Protein AF-A0A329RX79-F1 (afdb_monomer_lite)

Secondary structure (DSSP, 8-state):
--HHHH-TT--HHHHHHHHHHHHHH-GGGHHHHSTT-TT-S-HHHHHHHHHHHTT-GGG--HHHHHHHGGGPPP-------------PPPP-------------

Structure (mmCIF, N/CA/C/O backbone):
data_AF-A0A329RX79-F1
#
_entry.id   AF-A0A329RX79-F1
#
loop_
_atom_site.group_PDB
_atom_site.id
_atom_site.type_symbol
_atom_site.label_atom_id
_atom_site.label_alt_id
_atom_site.label_comp_id
_atom_site.label_asym_id
_atom_site.label_entity_id
_atom_site.label_seq_id
_atom_site.pdbx_PDB_ins_code
_atom_site.Cartn_x
_atom_site.Cartn_y
_atom_site.Cartn_z
_atom_site.occupancy
_atom_site.B_iso_or_equiv
_atom_site.auth_seq_id
_atom_site.auth_comp_id
_atom_site.auth_asym_id
_atom_site.auth_atom_id
_atom_site.pdbx_PDB_model_num
ATOM 1 N N . SER A 1 1 ? -19.506 -5.575 -15.072 1.00 54.72 1 SER A N 1
ATOM 2 C CA . SER A 1 1 ? -18.064 -5.678 -14.777 1.00 54.72 1 SER A CA 1
ATOM 3 C C . SER A 1 1 ? -17.703 -5.007 -13.441 1.00 54.72 1 SER A C 1
ATOM 5 O O . SER A 1 1 ? -16.957 -4.042 -13.424 1.00 54.72 1 SER A O 1
ATOM 7 N N . LYS A 1 2 ? -18.260 -5.474 -12.306 1.00 60.12 2 LYS A N 1
ATOM 8 C CA . LYS A 1 2 ? -17.977 -4.922 -10.955 1.00 60.12 2 LYS A CA 1
ATOM 9 C C . LYS A 1 2 ? -17.675 -5.977 -9.886 1.00 60.12 2 LYS A C 1
ATOM 11 O O . LYS A 1 2 ? -17.491 -5.633 -8.725 1.00 60.12 2 LYS A O 1
ATOM 16 N N . LYS A 1 3 ? -17.590 -7.258 -10.266 1.00 63.84 3 LYS A N 1
ATOM 17 C CA . LYS A 1 3 ? -17.499 -8.371 -9.308 1.00 63.84 3 LYS A CA 1
ATOM 18 C C . LYS A 1 3 ? -16.299 -8.241 -8.361 1.00 63.84 3 LYS A C 1
ATOM 20 O O . LYS A 1 3 ? -16.454 -8.558 -7.200 1.00 63.84 3 LYS A O 1
ATOM 25 N N . LEU A 1 4 ? -15.176 -7.665 -8.803 1.00 56.50 4 LEU A N 1
ATOM 26 C CA . LEU A 1 4 ? -14.015 -7.418 -7.934 1.00 56.50 4 LEU A CA 1
ATOM 27 C C . LEU A 1 4 ? -14.286 -6.442 -6.770 1.00 56.50 4 LEU A C 1
ATOM 29 O O . LEU A 1 4 ? -13.627 -6.543 -5.750 1.00 56.50 4 LEU A O 1
ATOM 33 N N . GLN A 1 5 ? -15.224 -5.502 -6.931 1.00 61.84 5 GLN A N 1
ATOM 34 C CA . GLN A 1 5 ? -15.596 -4.511 -5.907 1.00 61.84 5 GLN A CA 1
ATOM 35 C C . GLN A 1 5 ? -16.876 -4.889 -5.147 1.00 61.84 5 GLN A C 1
ATOM 37 O O . GLN A 1 5 ? -17.210 -4.249 -4.160 1.00 61.84 5 GLN A O 1
ATOM 42 N N . SER A 1 6 ? -17.641 -5.854 -5.671 1.00 71.38 6 SER A N 1
ATOM 43 C CA . SER A 1 6 ? -18.956 -6.252 -5.136 1.00 71.38 6 SER A CA 1
ATOM 44 C C . SER A 1 6 ? -18.903 -7.581 -4.388 1.00 71.38 6 SER A C 1
ATOM 46 O O . SER A 1 6 ? -19.906 -7.996 -3.817 1.00 71.38 6 SER A O 1
ATOM 48 N N . ASP A 1 7 ? -17.781 -8.293 -4.483 1.00 74.69 7 ASP A N 1
ATOM 49 C CA . ASP A 1 7 ? -17.583 -9.555 -3.791 1.00 74.69 7 ASP A CA 1
ATOM 50 C C . ASP A 1 7 ? -17.173 -9.257 -2.352 1.00 74.69 7 ASP A C 1
ATOM 52 O O . ASP A 1 7 ? -16.062 -8.807 -2.084 1.00 74.69 7 ASP A O 1
AT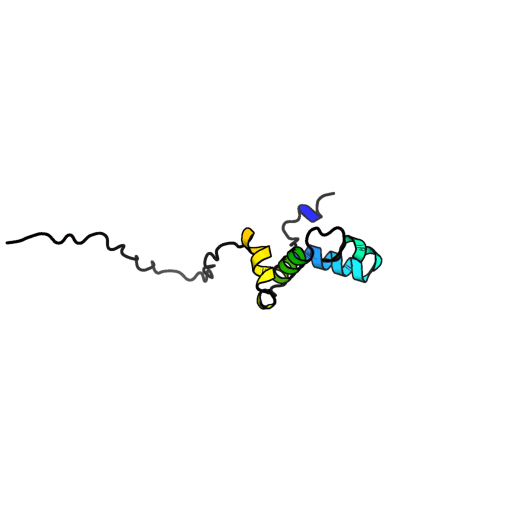OM 56 N N . GLU A 1 8 ? -18.104 -9.504 -1.436 1.00 73.25 8 GLU A N 1
ATOM 57 C CA . GLU A 1 8 ? -17.959 -9.279 0.003 1.00 73.25 8 GLU A CA 1
ATOM 58 C C . GLU A 1 8 ? -16.794 -10.078 0.614 1.00 73.25 8 GLU A C 1
ATOM 60 O O . GLU A 1 8 ? -16.343 -9.782 1.716 1.00 73.25 8 GLU A O 1
ATOM 65 N N . LYS A 1 9 ? -16.278 -11.084 -0.107 1.00 81.62 9 LYS A N 1
ATOM 66 C CA . LYS A 1 9 ? -15.173 -11.936 0.343 1.00 81.62 9 LYS A CA 1
ATOM 67 C C . LYS A 1 9 ? -13.792 -11.420 -0.043 1.00 81.62 9 LYS A C 1
ATOM 69 O O . LYS A 1 9 ? -12.812 -12.003 0.402 1.00 81.62 9 LYS A O 1
ATOM 74 N N . VAL A 1 10 ? -13.695 -10.395 -0.891 1.00 82.50 10 VAL A N 1
ATOM 75 C CA . VAL A 1 10 ? -12.402 -9.850 -1.322 1.00 82.50 10 VAL A CA 1
ATOM 76 C C . VAL A 1 10 ? -11.989 -8.741 -0.363 1.00 82.50 10 VAL A C 1
ATOM 78 O O . VAL A 1 10 ? -12.582 -7.664 -0.343 1.00 82.50 10 VAL A O 1
ATOM 81 N N . THR A 1 11 ? -10.955 -9.003 0.429 1.00 87.00 11 THR A N 1
ATOM 82 C CA . THR A 1 11 ? -10.357 -8.024 1.340 1.00 87.00 11 THR A CA 1
ATOM 83 C C . THR A 1 11 ? -9.332 -7.145 0.617 1.00 87.00 11 THR A C 1
ATOM 85 O O . THR A 1 11 ? -8.854 -7.474 -0.469 1.00 87.00 11 THR A O 1
ATOM 88 N N . LEU A 1 12 ? -8.950 -6.013 1.222 1.00 87.19 12 LEU A N 1
ATOM 89 C CA . LEU A 1 12 ? -7.858 -5.183 0.689 1.00 87.19 12 LEU A CA 1
ATOM 90 C C . LEU A 1 12 ? -6.521 -5.934 0.658 1.00 87.19 12 LEU A C 1
ATOM 92 O O . LEU A 1 12 ? -5.709 -5.678 -0.230 1.00 87.19 12 LEU A O 1
ATOM 96 N N . LEU A 1 13 ? -6.317 -6.874 1.587 1.00 89.12 13 LEU A N 1
ATOM 97 C CA . LEU A 1 13 ? -5.146 -7.742 1.579 1.00 89.12 13 LEU A CA 1
ATOM 98 C C . LEU A 1 13 ? -5.157 -8.660 0.348 1.00 89.12 13 LEU A C 1
ATOM 100 O O . LEU A 1 13 ? -4.181 -8.683 -0.391 1.00 89.12 13 LEU A O 1
ATOM 104 N N . ASP A 1 14 ? -6.296 -9.293 0.040 1.00 89.19 14 ASP A N 1
ATOM 105 C CA . ASP A 1 14 ? -6.434 -10.133 -1.162 1.00 89.19 14 ASP A CA 1
ATOM 106 C C . ASP A 1 14 ? -6.175 -9.347 -2.458 1.00 89.19 14 ASP A C 1
ATOM 108 O O . ASP A 1 14 ? -5.686 -9.890 -3.450 1.00 89.19 14 ASP A O 1
ATOM 112 N N . VAL A 1 15 ? -6.541 -8.062 -2.489 1.00 88.81 15 VAL A N 1
ATOM 113 C CA . VAL A 1 15 ? -6.244 -7.183 -3.630 1.00 88.81 15 VAL A CA 1
ATOM 114 C C . VAL A 1 15 ? -4.745 -6.913 -3.729 1.00 88.81 15 VAL A C 1
ATOM 116 O O . VAL A 1 15 ? -4.210 -6.958 -4.838 1.00 88.81 15 VAL A O 1
ATOM 119 N N . ARG A 1 16 ? -4.067 -6.666 -2.600 1.00 90.00 16 ARG A N 1
ATOM 120 C CA . ARG A 1 16 ? -2.615 -6.456 -2.570 1.00 90.00 16 ARG A CA 1
ATOM 121 C C . ARG A 1 16 ? -1.869 -7.699 -3.057 1.00 90.00 16 ARG A C 1
ATOM 123 O O . ARG A 1 16 ? -1.070 -7.566 -3.977 1.00 90.00 16 ARG A O 1
ATOM 130 N N . ASP A 1 17 ? -2.239 -8.887 -2.583 1.00 90.62 17 ASP A N 1
ATOM 131 C CA . ASP A 1 17 ? -1.644 -10.156 -3.030 1.00 90.62 17 ASP A CA 1
ATOM 132 C C . ASP A 1 17 ? -1.799 -10.362 -4.547 1.00 90.62 17 ASP A C 1
ATOM 134 O O . ASP A 1 17 ? -0.887 -10.821 -5.237 1.00 90.62 17 ASP A O 1
ATOM 138 N N . ARG A 1 18 ? -2.954 -9.979 -5.109 1.00 91.56 18 ARG A N 1
ATOM 139 C CA . ARG A 1 18 ? -3.188 -10.041 -6.563 1.00 91.56 18 ARG A CA 1
ATOM 140 C C . ARG A 1 18 ? -2.324 -9.054 -7.339 1.00 91.56 18 ARG A C 1
ATOM 142 O O . ARG A 1 18 ? -1.920 -9.373 -8.457 1.00 91.56 18 ARG A O 1
ATOM 149 N N . PHE A 1 19 ? -2.080 -7.862 -6.799 1.00 91.62 19 PHE A N 1
ATOM 150 C CA . PHE A 1 19 ? -1.182 -6.892 -7.423 1.00 91.62 19 PHE A CA 1
ATOM 151 C C . PHE A 1 19 ? 0.263 -7.373 -7.382 1.00 91.62 19 PHE A C 1
ATOM 153 O O . PHE A 1 19 ? 0.925 -7.322 -8.415 1.00 91.62 19 PHE A O 1
ATOM 160 N N . ASP A 1 20 ? 0.714 -7.919 -6.257 1.00 92.44 20 ASP A N 1
ATOM 161 C CA . ASP A 1 20 ? 2.073 -8.439 -6.117 1.00 92.44 20 ASP A CA 1
ATOM 162 C C . ASP A 1 20 ? 2.306 -9.618 -7.075 1.00 92.44 20 ASP A C 1
ATOM 164 O O . ASP A 1 20 ? 3.255 -9.599 -7.858 1.00 92.44 20 ASP A O 1
ATOM 168 N N . ALA A 1 21 ? 1.363 -10.564 -7.157 1.00 95.25 21 ALA A N 1
ATOM 169 C CA . ALA A 1 21 ? 1.418 -11.658 -8.131 1.00 95.25 21 ALA A CA 1
ATOM 170 C C . ALA A 1 21 ? 1.437 -11.166 -9.596 1.00 95.25 21 ALA A C 1
ATOM 172 O O . ALA A 1 21 ? 2.059 -11.781 -10.470 1.00 95.25 21 ALA A O 1
ATOM 173 N N . LEU A 1 22 ? 0.749 -10.057 -9.895 1.00 95.31 22 LEU A N 1
ATOM 174 C CA . LEU A 1 22 ? 0.764 -9.455 -11.228 1.00 95.31 22 LEU A CA 1
ATOM 175 C C . LEU A 1 22 ? 2.109 -8.784 -11.530 1.00 95.31 22 LEU A C 1
ATOM 177 O O . LEU A 1 22 ? 2.600 -8.914 -12.650 1.00 95.31 22 LEU A O 1
ATOM 181 N N . ILE A 1 23 ? 2.710 -8.111 -10.548 1.00 96.44 23 ILE A N 1
ATOM 182 C CA . ILE A 1 23 ? 4.038 -7.493 -10.655 1.00 96.44 23 ILE A CA 1
ATOM 183 C C . ILE A 1 23 ? 5.115 -8.564 -10.852 1.00 96.44 23 ILE A C 1
ATOM 185 O O . ILE A 1 23 ? 5.957 -8.419 -11.736 1.00 96.44 23 ILE A O 1
ATOM 189 N N . GLU A 1 24 ? 5.055 -9.672 -10.109 1.00 96.31 24 GLU A N 1
ATOM 190 C CA . GLU A 1 24 ? 5.966 -10.810 -10.288 1.00 96.31 24 GLU A CA 1
ATOM 191 C C . GLU A 1 24 ? 5.923 -11.359 -11.719 1.00 96.31 24 GLU A C 1
ATOM 193 O O . GLU A 1 24 ? 6.953 -11.712 -12.297 1.00 96.31 24 GLU A O 1
ATOM 198 N N . ARG A 1 25 ? 4.727 -11.419 -12.319 1.00 97.56 25 ARG A N 1
ATOM 199 C CA . ARG A 1 25 ? 4.556 -11.881 -13.702 1.00 97.56 25 ARG A CA 1
ATOM 200 C C . ARG A 1 25 ? 4.940 -10.824 -14.738 1.00 97.56 25 ARG A C 1
ATOM 202 O O . ARG A 1 25 ? 5.420 -11.178 -15.816 1.00 97.56 25 ARG A O 1
ATOM 209 N N . HIS A 1 26 ? 4.694 -9.555 -14.436 1.00 96.38 26 HIS A N 1
ATOM 210 C CA . HIS A 1 26 ? 4.883 -8.420 -15.331 1.00 96.38 26 HIS A CA 1
ATOM 211 C C . HIS A 1 26 ? 5.570 -7.272 -14.579 1.00 96.38 26 HIS A C 1
ATOM 213 O O . HIS A 1 26 ? 4.888 -6.357 -14.115 1.00 96.38 26 HIS A O 1
ATOM 219 N N . PRO A 1 27 ? 6.915 -7.265 -14.503 1.00 95.38 27 PRO A N 1
ATOM 220 C CA . PRO A 1 27 ? 7.650 -6.292 -13.693 1.00 95.38 27 PRO A CA 1
ATOM 221 C C . PRO A 1 27 ? 7.350 -4.823 -14.026 1.00 95.38 27 PRO A C 1
ATOM 223 O O . PRO A 1 27 ? 7.358 -3.979 -13.136 1.00 95.38 27 PRO A O 1
ATOM 226 N N . SER A 1 28 ? 7.001 -4.507 -15.279 1.00 94.56 28 SER A N 1
ATOM 227 C CA . SER A 1 28 ? 6.599 -3.152 -15.691 1.00 94.56 28 SER A CA 1
ATOM 228 C C . SER A 1 28 ? 5.324 -2.648 -15.002 1.00 94.56 28 SER A C 1
ATOM 230 O O . SER A 1 28 ? 5.091 -1.447 -14.942 1.00 94.56 28 SER A O 1
ATOM 232 N N . ALA A 1 29 ? 4.481 -3.538 -14.467 1.00 93.19 29 ALA A N 1
ATOM 233 C CA . ALA A 1 29 ? 3.280 -3.151 -13.728 1.00 93.19 29 ALA A CA 1
ATOM 234 C C . ALA A 1 29 ? 3.601 -2.483 -12.378 1.00 93.19 29 ALA A C 1
ATOM 236 O O . ALA A 1 29 ? 2.748 -1.779 -11.831 1.00 93.19 29 ALA A O 1
ATOM 237 N N . ALA A 1 30 ? 4.824 -2.656 -11.859 1.00 93.56 30 ALA A N 1
ATOM 238 C CA . ALA A 1 30 ? 5.272 -2.014 -10.627 1.00 93.56 30 ALA A CA 1
ATOM 239 C C . ALA A 1 30 ? 5.158 -0.483 -10.693 1.00 93.56 30 ALA A C 1
ATOM 241 O O . ALA A 1 30 ? 4.811 0.137 -9.693 1.00 93.56 30 ALA A O 1
ATOM 242 N N . GLU A 1 31 ? 5.330 0.119 -11.876 1.00 92.25 31 GLU A N 1
ATOM 243 C CA . GLU A 1 31 ? 5.217 1.571 -12.094 1.00 92.25 31 GLU A CA 1
ATOM 244 C C . GLU A 1 31 ? 3.853 2.155 -11.686 1.00 92.25 31 GLU A C 1
ATOM 246 O O . GLU A 1 31 ? 3.748 3.355 -11.414 1.00 92.25 31 GLU A O 1
ATOM 251 N N . TYR A 1 32 ? 2.817 1.310 -11.618 1.00 90.62 32 TYR A N 1
ATOM 252 C CA . TYR A 1 32 ? 1.441 1.709 -11.321 1.00 90.62 32 TYR A CA 1
ATOM 253 C C . TYR A 1 32 ? 0.839 1.017 -10.095 1.00 90.62 32 TYR A C 1
ATOM 255 O O . TYR A 1 32 ? -0.075 1.571 -9.488 1.00 90.62 32 TYR A O 1
ATOM 263 N N . LEU A 1 33 ? 1.291 -0.195 -9.757 1.00 90.81 33 LEU A N 1
ATOM 264 C CA . LEU A 1 33 ? 0.635 -1.045 -8.754 1.00 90.81 33 LEU A CA 1
ATOM 265 C C . LEU A 1 33 ? 1.444 -1.244 -7.470 1.00 90.81 33 LEU A C 1
ATOM 267 O O . LEU A 1 33 ? 0.865 -1.636 -6.450 1.00 90.81 33 LEU A O 1
ATOM 271 N N . ALA A 1 34 ? 2.753 -0.979 -7.497 1.00 87.94 34 ALA A N 1
ATOM 272 C CA . ALA A 1 34 ? 3.585 -1.094 -6.307 1.00 87.94 34 ALA A CA 1
ATOM 273 C C . ALA A 1 34 ? 3.126 -0.110 -5.217 1.00 87.94 34 ALA A C 1
ATOM 275 O O . ALA A 1 34 ? 2.535 0.934 -5.500 1.00 87.94 34 ALA A O 1
ATOM 276 N N . ALA A 1 35 ? 3.384 -0.442 -3.951 1.00 85.31 35 ALA A N 1
ATOM 277 C CA . ALA A 1 35 ? 3.009 0.419 -2.824 1.00 85.31 35 ALA A CA 1
ATOM 278 C C . ALA A 1 35 ? 3.733 1.783 -2.839 1.00 85.31 35 ALA A C 1
ATOM 280 O O . ALA A 1 35 ? 3.250 2.748 -2.252 1.00 85.31 35 ALA A O 1
ATOM 281 N N . ASP A 1 36 ? 4.866 1.867 -3.534 1.00 85.00 36 ASP A N 1
ATOM 282 C CA . ASP A 1 36 ? 5.687 3.058 -3.747 1.00 85.00 36 ASP A CA 1
ATOM 283 C C . ASP A 1 36 ? 5.592 3.619 -5.177 1.00 85.00 36 ASP A C 1
ATOM 285 O O . ASP A 1 36 ? 6.345 4.524 -5.542 1.00 85.00 36 ASP A O 1
ATOM 289 N N . ALA A 1 37 ? 4.650 3.121 -5.986 1.00 89.44 37 ALA A N 1
ATOM 290 C CA . ALA A 1 37 ? 4.415 3.624 -7.332 1.00 89.44 37 ALA A CA 1
ATOM 291 C C . ALA A 1 37 ? 4.106 5.131 -7.316 1.00 89.44 37 ALA A C 1
ATOM 293 O O . ALA A 1 37 ? 3.402 5.627 -6.441 1.00 89.44 37 ALA A O 1
ATOM 294 N N . SER A 1 38 ? 4.556 5.870 -8.335 1.00 87.50 38 SER A N 1
ATOM 295 C CA . SER A 1 38 ? 4.415 7.341 -8.394 1.00 87.50 38 SER A CA 1
ATOM 296 C C . SER A 1 38 ? 2.964 7.852 -8.360 1.00 87.50 38 SER A C 1
ATOM 298 O O . SER A 1 38 ? 2.706 9.006 -8.017 1.00 87.50 38 SER A O 1
ATOM 300 N N . VAL A 1 39 ? 2.002 6.992 -8.709 1.00 89.12 39 VAL A N 1
ATOM 301 C CA . VAL A 1 39 ? 0.564 7.275 -8.624 1.00 89.12 39 VAL A CA 1
ATOM 302 C C . VAL A 1 39 ? 0.056 7.307 -7.175 1.00 89.12 39 VAL A C 1
ATOM 304 O O . VAL A 1 39 ? -0.954 7.958 -6.888 1.00 89.12 39 VAL A O 1
ATOM 307 N N . VAL A 1 40 ? 0.760 6.644 -6.253 1.00 87.62 40 VAL A N 1
ATOM 308 C CA . VAL A 1 40 ? 0.442 6.614 -4.828 1.00 87.62 40 VAL A CA 1
ATOM 309 C C . VAL A 1 40 ? 0.716 7.986 -4.220 1.00 87.62 40 VAL A C 1
ATOM 311 O O . VAL A 1 40 ? 1.838 8.484 -4.208 1.00 87.62 40 VAL A O 1
ATOM 314 N N . LYS A 1 41 ? -0.334 8.611 -3.680 1.00 88.00 41 LYS A N 1
ATOM 315 C CA . LYS A 1 41 ? -0.259 9.974 -3.132 1.00 88.00 41 LYS A CA 1
ATOM 316 C C . LYS A 1 41 ? 0.608 10.080 -1.883 1.00 88.00 41 LYS A C 1
ATOM 318 O O . LYS A 1 41 ? 1.244 11.107 -1.676 1.00 88.00 41 LYS A O 1
ATOM 323 N N . SER A 1 42 ? 0.598 9.043 -1.054 1.00 90.69 42 SER A N 1
ATOM 324 C CA . SER A 1 42 ? 1.405 8.970 0.159 1.00 90.69 42 SER A CA 1
ATOM 325 C C . SER A 1 42 ? 1.920 7.542 0.336 1.00 90.69 42 SER A C 1
ATOM 327 O O . SER A 1 42 ? 1.242 6.720 0.957 1.00 90.69 42 SER A O 1
ATOM 329 N N . PRO A 1 43 ? 3.106 7.222 -0.214 1.00 90.06 43 PRO A N 1
ATOM 330 C CA . PRO A 1 43 ? 3.689 5.886 -0.101 1.00 90.06 43 PRO A CA 1
ATOM 331 C C . PRO A 1 43 ? 3.869 5.424 1.349 1.00 90.06 43 PRO A C 1
ATOM 333 O O . PRO A 1 43 ? 3.642 4.261 1.664 1.00 90.06 43 PRO A O 1
ATOM 336 N N . ALA A 1 44 ? 4.221 6.343 2.255 1.00 91.69 44 ALA A N 1
ATOM 337 C CA . ALA A 1 44 ? 4.368 6.034 3.676 1.00 91.69 44 ALA A CA 1
ATOM 338 C C . ALA A 1 44 ? 3.033 5.626 4.323 1.00 91.69 44 ALA A C 1
ATOM 340 O O . ALA A 1 44 ? 2.983 4.644 5.059 1.00 91.69 44 ALA A O 1
ATOM 341 N N . PHE A 1 45 ? 1.945 6.336 4.002 1.00 92.94 45 PHE A N 1
ATOM 342 C CA . PHE A 1 45 ? 0.609 5.995 4.496 1.00 92.94 45 PHE A CA 1
ATOM 343 C C . PHE A 1 45 ? 0.135 4.643 3.952 1.00 92.94 45 PHE A C 1
ATOM 345 O O . PHE A 1 45 ? -0.330 3.804 4.721 1.00 92.94 45 PHE A O 1
ATOM 352 N N . GLU A 1 46 ? 0.294 4.398 2.648 1.00 90.94 46 GLU A N 1
ATOM 353 C CA . GLU A 1 46 ? -0.079 3.110 2.051 1.00 90.94 46 GLU A CA 1
ATOM 354 C C . GLU A 1 46 ? 0.719 1.948 2.652 1.00 90.94 46 GLU A C 1
ATOM 356 O O . GLU A 1 46 ? 0.149 0.905 2.970 1.00 90.94 46 GLU A O 1
ATOM 361 N N . ASN A 1 47 ? 2.025 2.125 2.870 1.00 90.12 47 ASN A N 1
ATOM 362 C CA . ASN A 1 47 ? 2.859 1.102 3.498 1.00 90.12 47 ASN A CA 1
ATOM 363 C C . ASN A 1 47 ? 2.400 0.803 4.939 1.00 90.12 47 ASN A C 1
ATOM 365 O O . ASN A 1 47 ? 2.259 -0.360 5.317 1.00 90.12 47 ASN A O 1
ATOM 369 N N . ALA A 1 48 ? 2.076 1.836 5.725 1.00 93.94 48 ALA A N 1
ATOM 370 C CA . ALA A 1 48 ? 1.514 1.665 7.064 1.00 93.94 48 ALA A CA 1
ATOM 371 C C . ALA A 1 48 ? 0.184 0.881 7.037 1.00 93.94 48 ALA A C 1
ATOM 373 O O . ALA A 1 48 ? -0.001 -0.042 7.833 1.00 93.94 48 ALA A O 1
ATOM 374 N N . CYS A 1 49 ? -0.707 1.169 6.080 1.00 91.88 49 CYS A N 1
ATOM 375 C CA . CYS A 1 49 ? -1.939 0.401 5.872 1.00 91.88 49 CYS A CA 1
ATOM 376 C C . CYS A 1 49 ? -1.660 -1.072 5.534 1.00 91.88 49 CYS A C 1
ATOM 378 O O . CYS A 1 49 ? -2.289 -1.961 6.107 1.00 91.88 49 CYS A O 1
ATOM 380 N N . VAL A 1 50 ? -0.705 -1.355 4.640 1.00 89.12 50 VAL A N 1
ATOM 381 C CA . VAL A 1 50 ? -0.341 -2.734 4.266 1.00 89.12 50 VAL A CA 1
ATOM 382 C C . VAL A 1 50 ? 0.220 -3.507 5.463 1.00 89.12 50 VAL A C 1
ATOM 384 O O . VAL A 1 50 ? -0.159 -4.660 5.659 1.00 89.12 50 VAL A O 1
ATOM 387 N N . LYS A 1 51 ? 1.051 -2.887 6.312 1.00 91.81 51 LYS A N 1
ATOM 388 C CA . LYS A 1 51 ? 1.532 -3.520 7.554 1.00 91.81 51 LYS A CA 1
ATOM 389 C C . LYS A 1 51 ? 0.380 -3.925 8.476 1.00 91.81 51 LYS A C 1
ATOM 391 O O . LYS A 1 51 ? 0.386 -5.043 8.984 1.00 91.81 51 LYS A O 1
ATOM 396 N N . VAL A 1 52 ? -0.617 -3.054 8.658 1.00 93.12 52 VAL A N 1
ATOM 397 C CA . VAL A 1 52 ? -1.822 -3.375 9.445 1.00 93.12 52 VAL A CA 1
ATOM 398 C C . VAL A 1 52 ? -2.602 -4.524 8.807 1.00 93.12 52 VAL A C 1
ATOM 400 O O . VAL A 1 52 ? -2.965 -5.472 9.493 1.00 93.12 52 VAL A O 1
ATOM 403 N N . LEU A 1 53 ? -2.818 -4.488 7.488 1.00 90.62 53 LEU A N 1
ATOM 404 C CA . LEU A 1 53 ? -3.523 -5.557 6.774 1.00 90.62 53 LEU A CA 1
ATOM 405 C C . LEU A 1 53 ? -2.812 -6.914 6.896 1.00 90.62 53 LEU A C 1
ATOM 407 O O . LEU A 1 53 ? -3.480 -7.938 6.990 1.00 90.62 53 LEU A O 1
ATOM 411 N N . LEU A 1 54 ? -1.478 -6.920 6.941 1.00 89.50 54 LEU A N 1
ATOM 412 C CA . LEU A 1 54 ? -0.652 -8.119 7.110 1.00 89.50 54 LEU A CA 1
ATOM 413 C C . LEU A 1 54 ? -0.539 -8.613 8.565 1.00 89.50 54 LEU A C 1
ATOM 415 O O . LEU A 1 54 ? 0.147 -9.608 8.800 1.00 89.50 54 LEU A O 1
ATOM 419 N N . GLY A 1 55 ? -1.151 -7.937 9.544 1.00 91.62 55 GLY A N 1
ATOM 420 C CA . GLY A 1 55 ? -0.989 -8.276 10.964 1.00 91.62 55 GLY A CA 1
ATOM 421 C C . GLY A 1 55 ? 0.430 -8.018 11.493 1.00 91.62 55 GLY A C 1
ATOM 422 O O . GLY A 1 55 ? 0.922 -8.728 12.372 1.00 91.62 55 GLY A O 1
ATOM 423 N N . LYS A 1 56 ? 1.128 -7.041 10.902 1.00 93.06 56 LYS A N 1
ATOM 424 C CA . LYS A 1 56 ? 2.490 -6.618 11.257 1.00 93.06 56 LYS A CA 1
ATOM 425 C C . LYS A 1 56 ? 2.481 -5.323 12.062 1.00 93.06 56 LYS A C 1
ATOM 427 O O . LYS A 1 56 ? 3.349 -4.469 11.900 1.00 93.06 56 LYS A O 1
ATOM 432 N N . GLU A 1 57 ? 1.505 -5.146 12.945 1.00 91.56 57 GLU A N 1
ATOM 433 C CA . GLU A 1 57 ? 1.353 -3.915 13.726 1.00 91.56 57 GLU A CA 1
ATOM 434 C C . GLU A 1 57 ? 2.554 -3.657 14.647 1.00 91.56 57 GLU A C 1
ATOM 436 O O . GLU A 1 57 ? 2.852 -2.510 14.963 1.00 91.56 57 GLU A O 1
ATOM 441 N N . MET A 1 58 ? 3.295 -4.706 15.023 1.00 92.75 58 MET A N 1
ATOM 442 C CA . MET A 1 58 ? 4.548 -4.589 15.781 1.00 92.75 58 MET A CA 1
ATOM 443 C C . MET A 1 58 ? 5.688 -3.922 14.990 1.00 92.75 58 MET A C 1
ATOM 445 O O . MET A 1 58 ? 6.656 -3.468 15.592 1.00 92.75 58 MET A O 1
ATOM 449 N N . GLU A 1 59 ? 5.592 -3.863 13.658 1.00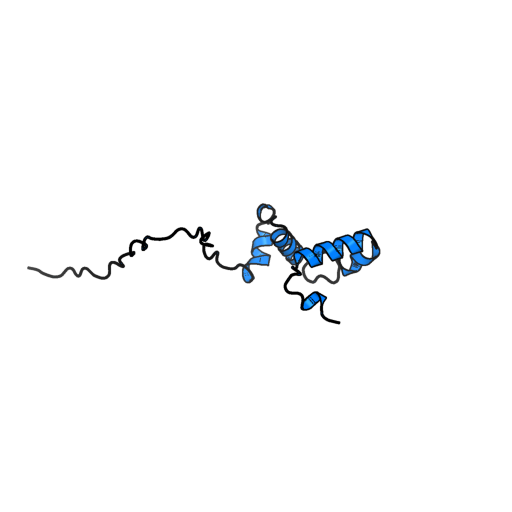 95.19 59 GLU A N 1
ATOM 450 C CA . GLU A 1 59 ? 6.570 -3.215 12.770 1.00 95.19 59 GLU A CA 1
ATOM 451 C C . GLU A 1 59 ? 6.207 -1.747 12.458 1.00 95.19 59 GLU A C 1
ATOM 453 O O . GLU A 1 59 ? 6.884 -1.090 11.655 1.00 95.19 59 GLU A O 1
ATOM 458 N N . LEU A 1 60 ? 5.119 -1.225 13.039 1.00 95.06 60 LEU A N 1
ATOM 459 C CA . LEU A 1 60 ? 4.727 0.172 12.877 1.00 95.06 60 LEU A CA 1
ATOM 460 C C . LEU A 1 60 ? 5.661 1.083 13.674 1.00 95.06 60 LEU A C 1
ATOM 462 O O . LEU A 1 60 ? 5.959 0.859 14.846 1.00 95.06 60 LEU A O 1
ATOM 466 N N . THR A 1 61 ? 6.126 2.139 13.017 1.00 96.31 61 THR A N 1
ATOM 467 C CA . THR A 1 61 ? 6.897 3.202 13.666 1.00 96.31 61 THR A CA 1
ATOM 468 C C . THR A 1 61 ? 5.966 4.238 14.302 1.00 96.31 61 THR A C 1
ATOM 470 O O . THR A 1 61 ? 4.777 4.297 13.991 1.00 96.31 61 THR A O 1
ATOM 473 N N . GLY A 1 62 ? 6.499 5.118 15.158 1.00 96.31 62 GLY A N 1
ATOM 474 C CA . GLY A 1 62 ? 5.720 6.250 15.685 1.00 96.31 62 GLY A CA 1
ATOM 475 C C . GLY A 1 62 ? 5.131 7.133 14.576 1.00 96.31 62 GLY A C 1
ATOM 476 O O . GLY A 1 62 ? 3.979 7.543 14.661 1.00 96.31 62 GLY A O 1
ATOM 477 N N . TYR A 1 63 ? 5.883 7.329 13.491 1.00 96.06 63 TYR A N 1
ATOM 478 C CA . TYR A 1 63 ? 5.417 8.055 12.311 1.00 96.06 63 TYR A CA 1
ATOM 479 C C . TYR A 1 63 ? 4.271 7.327 11.588 1.00 96.06 63 TYR A C 1
ATOM 481 O O . TYR A 1 63 ? 3.296 7.959 11.186 1.00 96.06 63 TYR A O 1
ATOM 489 N N . ASP A 1 64 ? 4.332 5.995 11.488 1.00 95.94 64 ASP A N 1
ATOM 490 C CA . ASP A 1 64 ? 3.237 5.200 10.915 1.00 95.94 64 ASP A CA 1
ATOM 491 C C . ASP A 1 64 ? 1.949 5.371 11.743 1.00 95.94 64 ASP A C 1
ATOM 493 O O . ASP A 1 64 ? 0.862 5.532 11.188 1.00 95.94 64 ASP A O 1
ATOM 497 N N . HIS A 1 65 ? 2.058 5.400 13.076 1.00 95.00 65 HIS A N 1
ATOM 498 C CA . HIS A 1 65 ? 0.911 5.641 13.954 1.00 95.00 65 HIS A CA 1
ATOM 499 C C . HIS A 1 65 ? 0.299 7.035 13.774 1.00 95.00 65 HIS A C 1
ATOM 501 O O . HIS A 1 65 ? -0.925 7.156 13.789 1.00 95.00 65 HIS A O 1
ATOM 507 N N . GLU A 1 66 ? 1.113 8.073 13.571 1.00 96.25 66 GLU A N 1
ATOM 508 C CA . GLU A 1 66 ? 0.621 9.426 13.279 1.00 96.25 66 GLU A CA 1
ATOM 509 C C . GLU A 1 66 ? -0.154 9.474 11.956 1.00 96.25 66 GLU A C 1
ATOM 511 O O . GLU A 1 66 ? -1.240 10.052 11.894 1.00 96.25 66 GLU A O 1
ATOM 516 N N . LEU A 1 67 ? 0.359 8.810 10.916 1.00 95.88 67 LEU A N 1
ATOM 517 C CA . LEU A 1 67 ? -0.300 8.719 9.611 1.00 95.88 67 LEU A CA 1
ATOM 518 C C . LEU A 1 67 ? -1.653 7.996 9.681 1.00 95.88 67 LEU A C 1
ATOM 520 O O . LEU A 1 67 ? -2.593 8.363 8.973 1.00 95.88 67 LEU A O 1
ATOM 524 N N . LEU A 1 68 ? -1.763 6.981 10.540 1.00 95.06 68 LEU A N 1
ATOM 525 C CA . LEU A 1 68 ? -2.974 6.176 10.703 1.00 95.06 68 LEU A CA 1
ATOM 526 C C . LEU A 1 68 ? -3.946 6.724 11.761 1.00 95.06 68 LEU A C 1
ATOM 528 O O . LEU A 1 68 ? -5.067 6.225 11.865 1.00 95.06 68 LEU A O 1
ATOM 532 N N . ALA A 1 69 ? -3.563 7.749 12.529 1.00 93.88 69 ALA A N 1
ATOM 533 C CA . ALA A 1 69 ? -4.309 8.214 13.701 1.00 93.88 69 ALA A CA 1
ATOM 534 C C . ALA A 1 69 ? -5.775 8.571 13.397 1.00 93.88 69 ALA A C 1
ATOM 536 O O . ALA A 1 69 ? -6.668 8.235 14.173 1.00 93.88 69 ALA A O 1
ATOM 537 N N . ALA A 1 70 ? -6.040 9.193 12.244 1.00 92.06 70 ALA A N 1
ATOM 538 C CA . ALA A 1 70 ? -7.394 9.567 11.824 1.00 92.06 70 ALA A CA 1
ATOM 539 C C . ALA A 1 70 ? -8.310 8.361 11.524 1.00 92.06 70 ALA A C 1
ATOM 541 O O . ALA A 1 70 ? -9.530 8.510 11.497 1.00 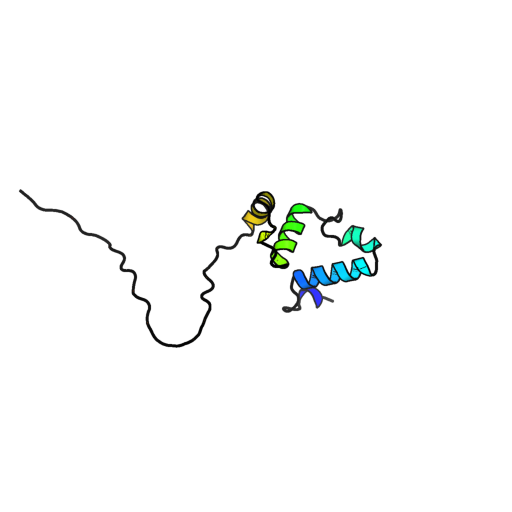92.06 70 ALA A O 1
ATOM 542 N N . PHE A 1 71 ? -7.731 7.177 11.305 1.00 90.50 71 PHE A N 1
ATOM 543 C CA . PHE A 1 71 ? -8.433 5.935 10.975 1.00 90.50 71 PHE A CA 1
ATOM 544 C C . PHE A 1 71 ? -8.481 4.947 12.149 1.00 90.50 71 PHE A C 1
ATOM 546 O O . PHE A 1 71 ? -9.084 3.879 12.032 1.00 90.50 71 PHE A O 1
ATOM 553 N N . ALA A 1 72 ? -7.857 5.280 13.282 1.00 88.62 72 ALA A N 1
ATOM 554 C CA . ALA A 1 72 ? -7.831 4.418 14.451 1.00 88.62 72 ALA A CA 1
ATOM 555 C C . ALA A 1 72 ? -9.237 4.277 15.054 1.00 88.62 72 ALA A C 1
ATOM 557 O O . ALA A 1 72 ? -9.855 5.246 15.499 1.00 88.62 72 ALA A O 1
ATOM 558 N N . THR A 1 73 ? -9.746 3.048 15.108 1.00 84.12 73 THR A N 1
ATOM 559 C CA . THR A 1 73 ? -10.986 2.748 15.825 1.00 84.12 73 THR A CA 1
ATOM 560 C C . THR A 1 73 ? -10.680 2.492 17.298 1.00 84.12 73 THR A C 1
ATOM 562 O O . THR A 1 73 ? -9.726 1.759 17.584 1.00 84.12 73 THR A O 1
ATOM 565 N N . PRO A 1 74 ? -11.493 2.994 18.246 1.00 80.25 74 PRO A N 1
ATOM 566 C CA . PRO A 1 74 ? -11.391 2.577 19.635 1.00 80.25 74 PRO A CA 1
ATOM 567 C C . PRO A 1 74 ? -11.473 1.056 19.702 1.00 80.25 74 PRO A C 1
ATOM 569 O O . PRO A 1 74 ? -12.357 0.454 19.084 1.00 80.25 74 PRO A O 1
ATOM 572 N N . VAL A 1 75 ? -10.574 0.430 20.461 1.00 73.06 75 VAL A N 1
ATOM 573 C CA . VAL A 1 75 ? -10.680 -0.997 20.751 1.00 73.06 75 VAL A CA 1
ATOM 574 C C . VAL A 1 75 ? -11.906 -1.164 21.644 1.00 73.06 75 VAL A C 1
ATOM 576 O O . VAL A 1 75 ? -11.812 -1.138 22.868 1.00 73.06 75 VAL A O 1
ATOM 579 N N . SER A 1 76 ? -13.091 -1.314 21.046 1.00 63.06 76 SER A N 1
ATOM 580 C CA . SER A 1 76 ? -14.162 -2.012 21.739 1.00 63.06 76 SER A CA 1
ATOM 581 C C . SER A 1 76 ? -13.591 -3.386 21.997 1.00 63.06 76 SER A C 1
ATOM 583 O O . SER A 1 76 ? -13.347 -4.124 21.043 1.00 63.06 76 SER A O 1
ATOM 585 N N . SER A 1 77 ? -13.282 -3.660 23.268 1.00 56.47 77 SER A N 1
ATOM 586 C CA . SER A 1 77 ? -12.995 -4.992 23.784 1.00 56.47 77 SER A CA 1
ATOM 587 C C . SER A 1 77 ? -13.866 -5.960 23.001 1.00 56.47 77 SER A C 1
ATOM 589 O O . SER A 1 77 ? -15.080 -6.011 23.215 1.00 56.47 77 SER A O 1
ATOM 591 N N . ARG A 1 78 ? -13.271 -6.667 22.034 1.00 50.81 78 ARG A N 1
ATOM 592 C CA . ARG A 1 78 ? -13.928 -7.803 21.416 1.00 50.81 78 ARG A CA 1
ATOM 593 C C . ARG A 1 78 ? -14.048 -8.770 22.570 1.00 50.81 78 ARG A C 1
ATOM 595 O O . ARG A 1 78 ? -13.078 -9.431 22.922 1.00 50.81 78 ARG A O 1
ATOM 602 N N . CYS A 1 79 ? -15.203 -8.752 23.231 1.00 42.97 79 CYS A N 1
ATOM 603 C CA . CYS A 1 79 ? -15.590 -9.813 24.126 1.00 42.97 79 CYS A CA 1
ATOM 604 C C . CYS A 1 79 ? -15.517 -11.051 23.250 1.00 42.97 79 CYS A C 1
ATOM 606 O O . CYS A 1 79 ? -16.361 -11.236 22.373 1.00 42.97 79 CYS A O 1
ATOM 608 N N . SER A 1 80 ? -14.443 -11.819 23.402 1.00 54.44 80 SER A N 1
ATOM 609 C CA . SER A 1 80 ? -14.327 -13.146 22.835 1.00 54.44 80 SER A CA 1
ATOM 610 C C . SER A 1 80 ? -15.548 -13.891 23.344 1.00 54.44 80 SER A C 1
ATOM 612 O O . SER A 1 80 ? -15.606 -14.267 24.513 1.00 54.44 80 SER A O 1
ATOM 614 N N . GLY A 1 81 ? -16.576 -13.972 22.500 1.00 41.94 81 GLY A N 1
ATOM 615 C CA . GLY A 1 81 ? -17.831 -14.638 22.784 1.00 41.94 81 GLY A CA 1
ATOM 616 C C . GLY A 1 81 ? -17.582 -16.132 22.874 1.00 41.94 81 GLY A C 1
ATOM 617 O O . GLY A 1 81 ? -17.913 -16.873 21.958 1.00 41.94 81 GLY A O 1
ATOM 618 N N . GLY A 1 82 ? -16.987 -16.569 23.981 1.00 41.12 82 GLY A N 1
ATOM 619 C CA . GLY A 1 82 ? -17.199 -17.898 24.515 1.00 41.12 82 GLY A CA 1
ATOM 620 C C . GLY A 1 82 ? -18.613 -17.920 25.070 1.00 41.12 82 GLY A C 1
ATOM 621 O O . GLY A 1 82 ? -18.849 -17.530 26.210 1.00 41.12 82 GLY A O 1
ATOM 622 N N . LEU A 1 83 ? -19.561 -18.312 24.223 1.00 46.88 83 LEU A N 1
ATOM 623 C CA . LEU A 1 83 ? -20.898 -18.704 24.631 1.00 46.88 83 LEU A CA 1
ATOM 624 C C . LEU A 1 83 ? -20.776 -19.957 25.506 1.00 46.88 83 LEU A C 1
ATOM 626 O O . LEU A 1 83 ? -20.692 -21.076 25.009 1.00 46.88 83 LEU A O 1
ATOM 630 N N . LEU A 1 84 ? -20.768 -19.754 26.815 1.00 45.16 84 LEU A N 1
ATOM 631 C CA . LEU A 1 84 ? -21.327 -20.693 27.770 1.00 45.16 84 LEU A CA 1
ATOM 632 C C . LEU A 1 84 ? -22.134 -19.887 28.783 1.00 45.16 84 LEU A C 1
ATOM 634 O O . LEU A 1 84 ? -21.691 -18.864 29.301 1.00 45.16 84 LEU A O 1
ATOM 638 N N . GLU A 1 85 ? -23.379 -20.316 28.926 1.00 48.62 85 GLU A N 1
ATOM 639 C CA . GLU A 1 85 ? -24.456 -19.650 29.634 1.00 48.62 85 GLU A CA 1
ATOM 640 C C . GLU A 1 85 ? -24.130 -19.229 31.073 1.00 48.62 85 GLU A C 1
ATOM 642 O O . GLU A 1 85 ? -23.461 -19.935 31.824 1.00 48.62 85 GLU A O 1
ATOM 647 N N . GLY A 1 86 ? -24.796 -18.149 31.492 1.00 50.56 86 GLY A N 1
ATOM 648 C CA . GLY A 1 86 ? -25.461 -18.156 32.793 1.00 50.56 86 GLY A CA 1
ATOM 649 C C . GLY A 1 86 ? -24.691 -17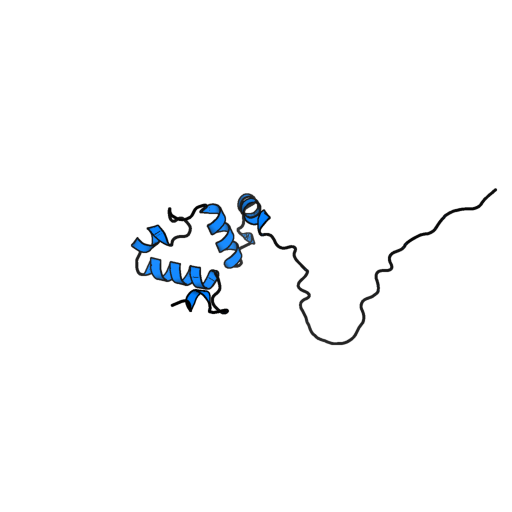.585 33.979 1.00 50.56 86 GLY A C 1
ATOM 650 O O . GLY A 1 86 ? -24.503 -18.283 34.971 1.00 50.56 86 GLY A O 1
ATOM 651 N N . LYS A 1 87 ? -24.367 -16.283 33.967 1.00 43.19 87 LYS A N 1
ATOM 652 C CA . LYS A 1 87 ? -24.384 -15.467 35.200 1.00 43.19 87 LYS A CA 1
ATOM 653 C C . LYS A 1 87 ? -24.458 -13.965 34.890 1.00 43.19 87 LYS A C 1
ATOM 655 O O . LYS A 1 87 ? -23.649 -13.492 34.094 1.00 43.19 87 LYS A O 1
ATOM 660 N N . PRO A 1 88 ? -25.382 -13.192 35.495 1.00 46.03 88 PRO A N 1
ATOM 661 C CA . PRO A 1 88 ? -25.411 -11.747 35.291 1.00 46.03 88 PRO A CA 1
ATOM 662 C C . PRO A 1 88 ? -24.148 -11.083 35.878 1.00 46.03 88 PRO A C 1
ATOM 664 O O . PRO A 1 88 ? -23.689 -11.493 36.951 1.00 46.03 88 PRO A O 1
ATOM 667 N N . PRO A 1 89 ? -23.583 -10.063 35.203 1.00 52.38 8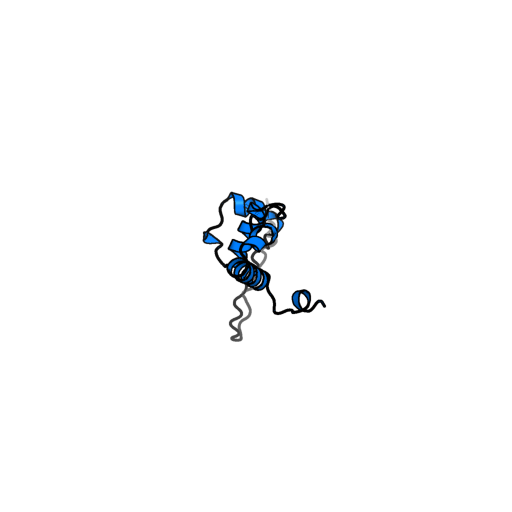9 PRO A N 1
ATOM 668 C CA . PRO A 1 89 ? -22.419 -9.331 35.691 1.00 52.38 89 PRO A CA 1
ATOM 669 C C . PRO A 1 89 ? -22.760 -8.551 36.973 1.00 52.38 89 PRO A C 1
ATOM 671 O O . PRO A 1 89 ? -23.878 -8.039 37.097 1.00 52.38 89 PRO A O 1
ATOM 674 N N . PRO A 1 90 ? -21.827 -8.423 37.938 1.00 43.31 90 PRO A N 1
ATOM 675 C CA . PRO A 1 90 ? -22.055 -7.599 39.115 1.00 43.31 90 PRO A CA 1
ATOM 676 C C . PRO A 1 90 ? -22.222 -6.139 38.685 1.00 43.31 90 PRO A C 1
ATOM 678 O O . PRO A 1 90 ? -21.346 -5.546 38.058 1.00 43.31 90 PRO A O 1
ATOM 681 N N . THR A 1 91 ? -23.373 -5.562 39.022 1.00 55.84 91 THR A N 1
ATOM 682 C CA . THR A 1 91 ? -23.683 -4.152 38.795 1.00 55.84 91 THR A CA 1
ATOM 683 C C . THR A 1 91 ? -22.621 -3.277 39.460 1.00 55.84 91 THR A C 1
ATOM 685 O O . THR A 1 91 ? -22.494 -3.286 40.688 1.00 55.84 91 THR A O 1
ATOM 688 N N . CYS A 1 92 ? -21.887 -2.497 38.665 1.00 38.41 92 CYS A N 1
ATOM 689 C CA . CYS A 1 92 ? -21.109 -1.371 39.166 1.00 38.41 92 CYS A CA 1
ATOM 690 C C . CYS A 1 92 ? -22.101 -0.367 39.769 1.00 38.41 92 CYS A C 1
ATOM 692 O O . CYS A 1 92 ? -22.874 0.262 39.047 1.00 38.41 92 CYS A O 1
ATOM 694 N N . LYS A 1 93 ? -22.159 -0.279 41.100 1.00 42.84 93 LYS A N 1
ATOM 695 C CA . LYS A 1 93 ? -22.984 0.722 41.776 1.00 42.84 93 LYS A CA 1
ATOM 696 C C . LYS A 1 93 ? -22.291 2.072 41.637 1.00 42.84 93 LYS A C 1
ATOM 698 O O . LYS A 1 93 ? -21.294 2.328 42.304 1.00 42.84 93 LYS A O 1
ATOM 703 N N . THR A 1 94 ? -22.847 2.937 40.798 1.00 42.06 94 THR A N 1
ATOM 704 C CA . THR A 1 94 ? -22.600 4.380 40.825 1.00 42.06 94 THR A CA 1
ATOM 705 C C . THR A 1 94 ? -22.914 4.897 42.232 1.00 42.06 94 THR A C 1
ATOM 707 O O . THR A 1 94 ? -24.080 4.960 42.620 1.00 42.06 94 THR A O 1
ATOM 710 N N . SER A 1 95 ? -21.894 5.232 43.031 1.00 45.84 95 SER A N 1
ATOM 711 C CA . SER A 1 95 ? -22.104 5.900 44.318 1.00 45.84 95 SER A CA 1
ATOM 712 C C . SER A 1 95 ? -22.398 7.374 44.059 1.00 45.84 95 SER A C 1
ATOM 714 O O . SER A 1 95 ? -21.494 8.202 43.943 1.00 45.84 95 SER A O 1
ATOM 716 N N . GLN A 1 96 ? -23.678 7.699 43.933 1.00 43.25 96 GLN A N 1
ATOM 717 C CA . GLN A 1 96 ? -24.148 9.073 43.933 1.00 43.25 96 GLN A CA 1
ATOM 718 C C . GLN A 1 96 ? -24.659 9.416 45.336 1.00 43.25 96 GLN A C 1
ATOM 720 O O . GLN A 1 96 ? -25.666 8.878 45.781 1.00 43.25 96 GLN A O 1
ATOM 725 N N . GLY A 1 97 ? -23.946 10.328 46.005 1.00 40.50 97 GLY A N 1
ATOM 726 C CA . GLY A 1 97 ? -24.472 11.185 47.069 1.00 40.50 97 GLY A CA 1
ATOM 727 C C . GLY A 1 97 ? -24.488 10.615 48.490 1.00 40.50 97 GLY A C 1
ATOM 728 O O . GLY A 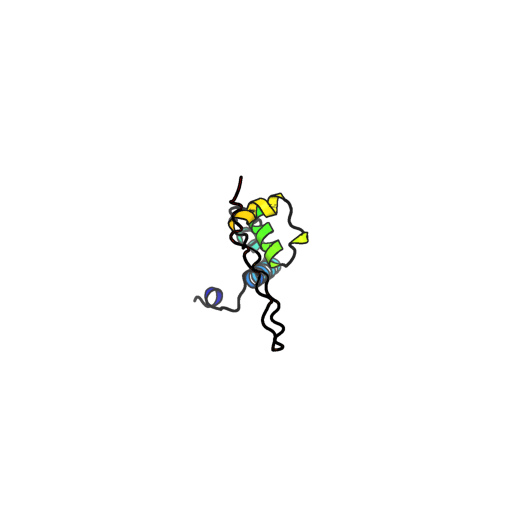1 97 ? -25.429 9.935 48.879 1.00 40.50 97 GLY A O 1
ATOM 729 N N . MET A 1 98 ? -23.530 11.042 49.317 1.00 43.97 98 MET A N 1
ATOM 730 C CA . MET A 1 98 ? -23.735 11.154 50.764 1.00 43.97 98 MET A CA 1
ATOM 731 C C . MET A 1 98 ? -23.477 12.610 51.155 1.00 43.97 98 MET A C 1
ATOM 733 O O . MET A 1 98 ? -22.351 13.100 51.114 1.00 43.97 98 MET A O 1
ATOM 737 N N . GLN A 1 99 ? -24.567 13.320 51.431 1.00 53.03 99 GLN A N 1
ATOM 738 C CA . GLN A 1 99 ? -24.584 14.688 51.932 1.00 53.03 99 GLN A CA 1
ATOM 739 C C . GLN A 1 99 ? -24.185 14.660 53.410 1.00 53.03 99 GLN A C 1
ATOM 741 O O . GLN A 1 99 ? -24.805 13.948 54.198 1.00 53.03 99 GLN A O 1
ATOM 746 N N . CYS A 1 100 ? -23.190 15.451 53.801 1.00 40.00 100 CYS A N 1
ATOM 747 C CA . CYS A 1 100 ? -22.893 15.705 55.207 1.00 40.00 100 CYS A CA 1
ATOM 748 C C . CYS A 1 100 ? -23.582 17.010 55.617 1.00 40.00 100 CYS A C 1
ATOM 750 O O . CYS A 1 100 ? -23.163 18.091 55.202 1.00 40.00 100 CYS A O 1
ATOM 752 N N . ARG A 1 101 ? -24.641 16.920 56.430 1.00 42.72 101 ARG A N 1
ATOM 753 C CA . ARG A 1 101 ? -25.196 18.062 57.167 1.00 42.72 101 ARG A CA 1
ATOM 754 C C . ARG A 1 101 ? -25.695 17.623 58.548 1.00 42.72 101 ARG A C 1
ATOM 756 O O . ARG A 1 101 ? -26.237 16.532 58.679 1.00 42.72 101 ARG A O 1
ATOM 763 N N . ALA A 1 102 ? -25.571 18.573 59.482 1.00 41.38 102 ALA A N 1
ATOM 764 C CA . ALA A 1 102 ? -25.925 18.611 60.909 1.00 41.38 102 ALA A CA 1
ATOM 765 C C . ALA A 1 102 ? -24.804 18.127 61.852 1.00 41.38 102 ALA A C 1
ATOM 767 O O . ALA A 1 102 ? -24.261 17.051 61.664 1.00 41.38 102 ALA A O 1
ATOM 768 N N . GLY A 1 103 ? -24.398 18.866 62.885 1.00 47.72 103 GLY A N 1
ATOM 769 C CA . GLY A 1 103 ? -24.865 20.148 63.417 1.00 47.72 103 GLY A CA 1
ATOM 770 C C . GLY A 1 103 ? -24.440 20.278 64.886 1.00 47.72 103 GLY A C 1
ATOM 771 O O . GLY A 1 103 ? -24.539 19.301 65.624 1.00 47.72 103 GLY A O 1
ATOM 772 N N . ASN A 1 104 ? -23.929 21.448 65.270 1.00 43.84 104 ASN A N 1
ATOM 773 C CA . ASN A 1 104 ? -24.248 22.234 66.474 1.00 43.84 104 ASN A CA 1
ATOM 774 C C . ASN A 1 104 ? -23.413 23.515 66.445 1.00 43.84 104 ASN A C 1
ATOM 776 O O . ASN A 1 104 ? -22.203 23.408 66.147 1.00 43.84 104 ASN A O 1
#

pLDDT: mean 76.62, std 20.62, range [38.41, 97.56]

Foldseek 3Di:
DCCQPVPPPCDPLNVLVVLVVVCVVPVVSCCPRPLPRPVNPDSLQSVLVNCVVVVNPVPADPVSCVSCVVVDDPPPPPPPPPDDDDDDDPDPDPDPDDDDDDDD

Organism: NCBI:txid29920

Radius of gyration: 24.7 Å; chains: 1; bounding box: 34×43×82 Å

Sequence (104 aa):
SKKLQSDEKVTLLDVRDRFDALIERHPSAAEYLAADASVVKSPAFENACVKVLLGKEMELTGYDHELLAAFATPVSSRCSGGLLEGKPPPTCKTSQGMQCRAGN